Pr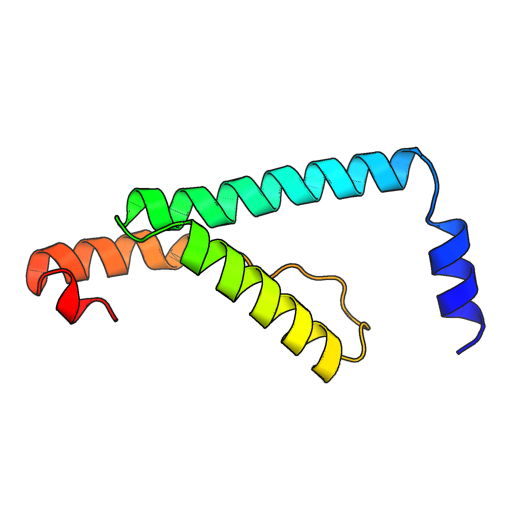otein AF-A0A966DRM1-F1 (afdb_monomer)

Sequence (91 aa):
MHIKFQRALNGLSFRNTLLGVQFLFVAFGATVLVPLLVGIDPAVALFTAGAGTLIFHLITRGVVPVFLGSSFAFIAPIVKSTEMYGMPGTF

Radius of gyration: 17.21 Å; Cα contacts (8 Å, |Δi|>4): 62; chains: 1; bounding box: 43×34×38 Å

Foldseek 3Di:
DVPVVVVVVVCPDPVNVVVVVVVVVVLLCQQQVLCVLLVHDSVVSVVCQVVVLVVVCVVVVVPDDDGRGDDPVLNVQSVVQCVVPNNVRND

pLDDT: mean 82.7, std 11.13, range [47.28, 93.56]

Solvent-accessible surface area (backbone atoms only — not comparable to full-atom values): 5193 Å² total; per-residue (Å²): 120,72,70,63,58,56,50,56,65,72,49,68,41,75,67,47,53,53,50,51,52,51,50,49,54,53,50,47,49,45,24,38,47,50,28,59,76,72,74,44,66,36,67,60,45,49,50,50,25,51,51,50,28,51,52,50,30,63,75,56,68,61,74,66,94,67,81,50,61,54,65,75,82,50,50,64,58,39,54,53,28,31,75,75,57,34,71,83,55,53,114

Secondary structure (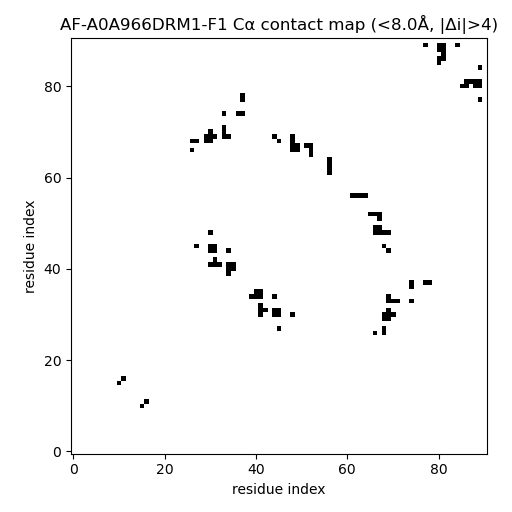DSSP, 8-state):
-HHHHHHHHHT--HHHHHHHHHHHHHHHHHHHHHHHHHT--HHHHHHHHHHHHHHHHHHTTT-S-------GGGHHHHHHHHHHH-GGG--

Structure (mmCIF, N/CA/C/O backbone):
data_AF-A0A966DRM1-F1
#
_entry.id   AF-A0A966DRM1-F1
#
loop_
_atom_site.group_PDB
_atom_site.id
_atom_site.type_symbol
_atom_site.label_atom_id
_atom_site.label_alt_id
_atom_site.label_comp_id
_atom_site.label_asym_id
_atom_site.label_entity_id
_atom_site.label_seq_id
_atom_site.pdbx_PDB_ins_code
_atom_site.Cartn_x
_atom_site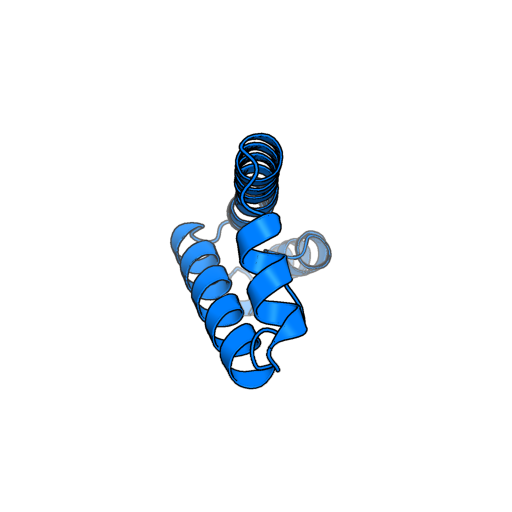.Cartn_y
_atom_site.Cartn_z
_atom_site.occupancy
_atom_site.B_iso_or_equiv
_atom_site.auth_seq_id
_atom_site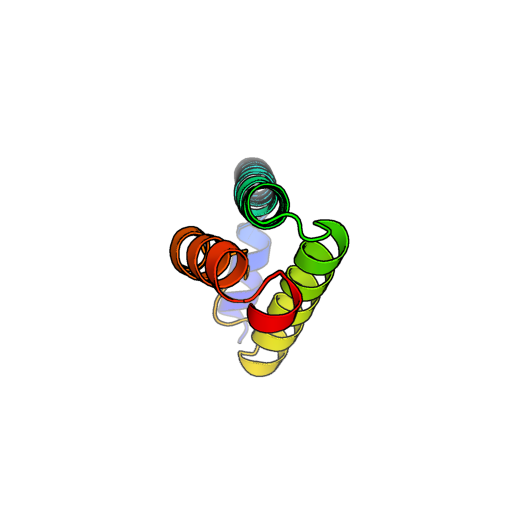.auth_comp_id
_atom_site.auth_asym_id
_atom_site.auth_atom_id
_atom_site.pdbx_PDB_model_num
ATOM 1 N N . MET A 1 1 ? -20.399 -1.776 22.600 1.00 51.75 1 MET A N 1
ATOM 2 C CA . MET A 1 1 ? -20.634 -1.595 21.147 1.00 51.75 1 MET A CA 1
ATOM 3 C C . MET A 1 1 ? -21.124 -0.182 20.804 1.00 51.75 1 MET A C 1
ATOM 5 O O . MET A 1 1 ? -20.596 0.404 19.873 1.00 51.75 1 MET A O 1
ATOM 9 N N . HIS A 1 2 ? -22.015 0.416 21.605 1.00 47.28 2 HIS A N 1
ATOM 10 C CA . HIS A 1 2 ? -22.551 1.778 21.408 1.00 47.28 2 HIS A CA 1
ATOM 11 C C . HIS A 1 2 ? -21.516 2.929 21.364 1.00 47.28 2 HIS A C 1
ATOM 13 O O . HIS A 1 2 ? -21.627 3.829 20.542 1.00 47.28 2 HIS A O 1
ATOM 19 N N . ILE A 1 3 ? -20.471 2.904 22.202 1.00 58.94 3 ILE A N 1
ATOM 20 C CA . ILE A 1 3 ? -19.550 4.053 22.355 1.00 58.94 3 ILE A CA 1
ATOM 21 C C . ILE A 1 3 ? -18.602 4.229 21.149 1.00 58.94 3 ILE A C 1
ATOM 23 O O . ILE A 1 3 ? -18.229 5.350 20.811 1.00 58.94 3 ILE A O 1
ATOM 27 N N . LYS A 1 4 ? -18.222 3.139 20.461 1.00 59.25 4 LYS A N 1
ATOM 28 C CA . LYS A 1 4 ? -17.320 3.203 19.292 1.00 59.25 4 LYS A CA 1
ATOM 29 C C . LYS A 1 4 ? -18.006 3.818 18.065 1.00 59.25 4 LYS A C 1
ATOM 31 O O . LYS A 1 4 ? -17.377 4.591 17.351 1.00 59.25 4 LYS A O 1
ATOM 36 N N . PHE A 1 5 ? -19.294 3.529 17.864 1.00 56.97 5 PHE A N 1
ATOM 37 C CA . PHE A 1 5 ? -20.078 4.042 16.736 1.00 56.97 5 PHE A CA 1
ATOM 38 C C . PHE A 1 5 ? -20.353 5.552 16.866 1.00 56.97 5 PHE A C 1
ATOM 40 O O . PHE A 1 5 ? -20.161 6.303 15.913 1.00 56.97 5 PHE A O 1
ATOM 47 N N . GLN A 1 6 ? -20.652 6.028 18.082 1.00 53.94 6 GLN A N 1
ATOM 48 C CA . GLN A 1 6 ? -20.805 7.461 18.375 1.00 53.94 6 GL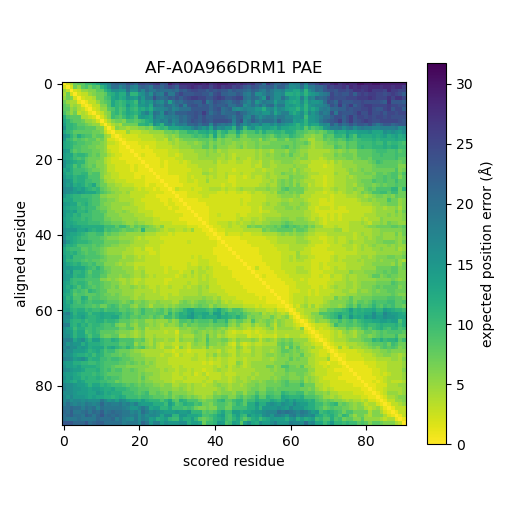N A CA 1
ATOM 49 C C . GLN A 1 6 ? -19.504 8.259 18.141 1.00 53.94 6 GLN A C 1
ATOM 51 O O . GLN A 1 6 ? -19.543 9.437 17.790 1.00 53.94 6 GLN A O 1
ATOM 56 N N . ARG A 1 7 ? -18.335 7.630 18.336 1.00 58.91 7 ARG A N 1
ATOM 57 C CA . ARG A 1 7 ? -17.010 8.238 18.111 1.00 58.91 7 ARG A CA 1
ATOM 58 C C . ARG A 1 7 ? -16.652 8.336 16.625 1.00 58.91 7 ARG A C 1
ATOM 60 O O . ARG A 1 7 ? -16.022 9.309 16.233 1.00 58.91 7 ARG A O 1
ATOM 67 N N . ALA A 1 8 ? -17.085 7.369 15.813 1.00 58.91 8 ALA A N 1
ATOM 68 C CA . ALA A 1 8 ? -16.930 7.410 14.359 1.00 58.91 8 ALA A CA 1
ATOM 69 C C . ALA A 1 8 ? -17.743 8.559 13.734 1.00 58.91 8 ALA A C 1
ATOM 71 O O . ALA A 1 8 ? -17.218 9.301 12.909 1.00 58.91 8 ALA A O 1
ATOM 72 N N . LEU A 1 9 ? -18.981 8.769 14.197 1.00 59.09 9 LEU A N 1
ATOM 73 C CA . LEU A 1 9 ? -19.838 9.871 13.740 1.00 59.09 9 LEU A CA 1
ATOM 74 C C . LEU A 1 9 ? -19.341 11.250 14.214 1.00 59.09 9 LEU A C 1
ATOM 76 O O . LEU A 1 9 ? -19.316 12.189 13.426 1.00 59.09 9 LEU A O 1
ATOM 80 N N . ASN A 1 10 ? -18.853 11.369 15.456 1.00 59.72 10 ASN A N 1
ATOM 81 C CA . ASN A 1 10 ? -18.225 12.606 15.955 1.00 59.72 10 ASN A CA 1
ATOM 82 C C . ASN A 1 10 ? -16.843 12.892 15.332 1.00 59.72 10 ASN A C 1
ATOM 84 O O . ASN A 1 10 ? -16.322 14.000 15.454 1.00 59.72 10 ASN A O 1
ATOM 88 N N . GLY A 1 11 ? -16.237 11.899 14.676 1.00 60.25 11 GLY A N 1
ATOM 89 C CA . GLY A 1 11 ? -14.974 12.022 13.956 1.00 60.25 11 GLY A CA 1
ATOM 90 C C . GLY A 1 11 ? -15.120 12.607 12.551 1.00 60.25 11 GLY A C 1
ATOM 91 O O . GLY A 1 11 ? -14.105 12.934 11.946 1.00 60.25 11 GLY A O 1
ATOM 92 N N . LEU A 1 12 ? -16.335 12.793 12.028 1.00 65.94 12 LEU A N 1
ATOM 93 C CA . LEU A 1 12 ? -16.571 13.311 10.675 1.00 65.94 12 LEU A CA 1
ATOM 94 C C . LEU A 1 12 ? -16.522 14.854 10.615 1.00 65.94 12 LEU A C 1
ATOM 96 O O . LEU A 1 12 ? -17.372 15.511 10.021 1.00 65.94 12 LEU A O 1
ATOM 100 N N . SER A 1 13 ? -15.533 15.459 11.273 1.00 80.25 13 SER A N 1
ATOM 101 C CA . SER A 1 13 ? -15.249 16.886 11.108 1.00 80.25 13 SER A CA 1
ATOM 102 C C . SER A 1 13 ? -14.616 17.124 9.736 1.00 80.25 13 SER A C 1
ATOM 104 O O . SER A 1 13 ? -13.816 16.307 9.281 1.00 80.25 13 SER A O 1
ATOM 106 N N . PHE A 1 14 ? -14.893 18.271 9.108 1.00 84.00 14 PHE A N 1
ATOM 107 C CA . PHE A 1 14 ? -14.280 18.673 7.833 1.00 84.00 14 PHE A CA 1
ATOM 108 C C . PHE A 1 14 ? -12.748 18.518 7.836 1.00 84.00 14 PHE A C 1
ATOM 110 O O . PHE A 1 14 ? -12.158 18.073 6.854 1.00 84.00 14 PHE A O 1
ATOM 117 N N . ARG A 1 15 ? -12.104 18.794 8.981 1.00 84.06 15 ARG A N 1
ATOM 118 C CA . ARG A 1 15 ? -10.659 18.589 9.172 1.00 84.06 15 ARG A CA 1
ATOM 119 C C . ARG A 1 15 ? -10.242 17.124 9.035 1.00 84.06 15 ARG A C 1
ATOM 121 O O . ARG A 1 15 ? -9.235 16.843 8.399 1.00 84.06 15 ARG A O 1
ATOM 128 N N . ASN A 1 16 ? -11.011 16.193 9.590 1.00 84.88 16 ASN A N 1
ATOM 129 C CA . ASN A 1 16 ? -10.687 14.767 9.562 1.00 84.88 16 ASN A CA 1
ATOM 130 C C . ASN A 1 16 ? -10.908 14.164 8.172 1.00 84.88 16 ASN A C 1
ATOM 132 O O . ASN A 1 16 ? -10.116 13.326 7.748 1.00 84.88 16 ASN A O 1
ATOM 136 N N . THR A 1 17 ? -11.908 14.642 7.426 1.00 85.25 17 THR A N 1
ATOM 137 C CA . THR A 1 17 ? -12.063 14.292 6.005 1.00 85.25 17 THR A CA 1
ATOM 138 C C . THR A 1 17 ? -10.861 14.772 5.195 1.00 85.25 17 THR A C 1
ATOM 140 O O . THR A 1 17 ? -10.292 14.001 4.425 1.00 85.25 17 THR A O 1
ATOM 143 N N . LEU A 1 18 ? -10.412 16.014 5.413 1.00 90.94 18 LEU A N 1
ATOM 144 C CA . LEU A 1 18 ? -9.244 16.568 4.725 1.00 90.94 18 LEU A CA 1
ATOM 145 C C . LEU A 1 18 ? -7.954 15.798 5.053 1.00 90.94 18 LEU A C 1
ATOM 147 O O . LEU A 1 18 ? -7.122 15.582 4.175 1.00 90.94 18 LEU A O 1
ATOM 151 N N . LEU A 1 19 ? -7.784 15.370 6.308 1.00 87.94 19 LEU A N 1
ATOM 152 C CA . LEU A 1 19 ? -6.666 14.523 6.735 1.00 87.94 19 LEU A CA 1
ATOM 153 C C . LEU A 1 19 ? -6.740 13.122 6.112 1.00 87.94 19 LEU A C 1
ATOM 155 O O . LEU A 1 19 ? -5.724 12.608 5.650 1.00 87.94 19 LEU A O 1
ATOM 159 N N . GLY A 1 20 ? -7.932 12.521 6.045 1.00 86.62 20 GLY A N 1
ATOM 160 C CA . GLY A 1 20 ? -8.141 11.224 5.397 1.00 86.62 20 GLY A CA 1
ATOM 161 C C . GLY A 1 20 ? -7.808 11.256 3.904 1.00 86.62 20 GLY A C 1
ATOM 162 O O . GLY A 1 20 ? -7.133 10.359 3.406 1.00 86.62 20 GLY A O 1
ATOM 163 N N . VAL A 1 21 ? -8.204 12.324 3.205 1.00 88.81 21 VAL A N 1
ATOM 164 C CA . VAL A 1 21 ? -7.857 12.537 1.791 1.00 88.81 21 VAL A CA 1
ATOM 165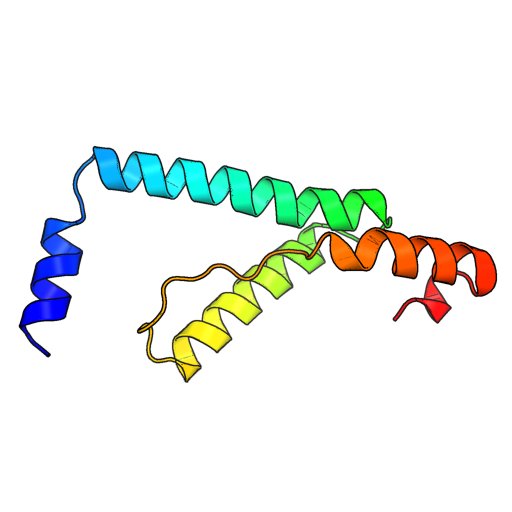 C C . VAL A 1 21 ? -6.348 12.721 1.608 1.00 88.81 21 VAL A C 1
ATOM 167 O O . VAL A 1 21 ? -5.768 12.108 0.717 1.00 88.81 21 VAL A O 1
ATOM 170 N N . GLN A 1 22 ? -5.684 13.503 2.465 1.00 90.62 22 GLN A N 1
ATOM 171 C CA . GLN A 1 22 ? -4.221 13.637 2.424 1.00 90.62 22 GLN A CA 1
ATOM 172 C C . GLN A 1 22 ? -3.525 12.285 2.605 1.00 90.62 22 GLN A C 1
ATOM 174 O O . GLN A 1 22 ? -2.632 11.940 1.834 1.00 90.62 22 GLN A O 1
ATOM 179 N N . PHE A 1 23 ? -3.967 11.493 3.583 1.00 88.56 23 PHE A N 1
ATOM 180 C CA . PHE A 1 23 ? -3.410 10.166 3.817 1.00 88.56 23 PHE A CA 1
ATOM 181 C C . PHE A 1 23 ? -3.652 9.222 2.633 1.00 88.56 23 PHE A C 1
ATOM 183 O O . PHE A 1 23 ? -2.747 8.480 2.257 1.00 88.56 23 PHE A O 1
ATOM 190 N N . LEU A 1 24 ? -4.828 9.292 1.998 1.00 87.88 24 LEU A N 1
ATOM 191 C CA . LEU A 1 24 ? -5.132 8.531 0.786 1.00 87.88 24 LEU A CA 1
ATOM 192 C C . LEU A 1 24 ? -4.133 8.842 -0.333 1.00 87.88 24 LEU A C 1
ATOM 194 O O . LEU A 1 24 ? -3.598 7.913 -0.926 1.00 87.88 24 LEU A O 1
ATOM 198 N N . PHE A 1 25 ? -3.838 10.118 -0.597 1.00 89.50 25 PHE A N 1
ATOM 199 C CA . PHE A 1 25 ? -2.867 10.498 -1.631 1.00 89.50 25 PHE A CA 1
ATOM 200 C C . PHE A 1 25 ? -1.436 10.066 -1.295 1.00 89.50 25 PHE A C 1
ATOM 202 O O . PHE A 1 25 ? -0.713 9.619 -2.185 1.00 89.50 25 PHE A O 1
ATOM 209 N N . VAL A 1 26 ? -1.033 10.136 -0.023 1.00 89.06 26 VAL A N 1
ATOM 210 C CA . VAL A 1 26 ? 0.282 9.647 0.427 1.00 89.06 26 VAL A CA 1
ATOM 211 C C . VAL A 1 26 ? 0.395 8.130 0.241 1.00 89.06 26 VAL A C 1
ATOM 213 O O . VAL A 1 26 ? 1.358 7.645 -0.356 1.00 89.06 26 VAL A O 1
ATOM 216 N N . ALA A 1 27 ? -0.606 7.375 0.700 1.00 89.62 27 ALA A N 1
ATOM 217 C CA . ALA A 1 27 ? -0.643 5.920 0.580 1.00 89.62 27 ALA A CA 1
ATOM 218 C C . ALA A 1 27 ? -0.754 5.457 -0.885 1.00 89.62 27 ALA A C 1
ATOM 220 O O . ALA A 1 27 ? -0.105 4.488 -1.287 1.00 89.62 27 ALA A O 1
ATOM 221 N N . PHE A 1 28 ? -1.523 6.180 -1.701 1.00 89.69 28 PHE A N 1
ATOM 222 C CA . PHE A 1 28 ? -1.619 5.973 -3.144 1.00 89.69 28 PHE A CA 1
ATOM 223 C C . PHE A 1 28 ? -0.269 6.190 -3.831 1.00 89.69 28 PHE A C 1
ATOM 225 O O . PHE A 1 28 ? 0.182 5.321 -4.576 1.00 89.69 28 PHE A O 1
ATOM 232 N N . GLY A 1 29 ? 0.411 7.303 -3.529 1.00 88.88 29 GLY A N 1
ATOM 233 C CA . GLY A 1 29 ? 1.725 7.617 -4.086 1.00 88.88 29 GLY A CA 1
ATOM 234 C C . GLY A 1 29 ? 2.746 6.516 -3.807 1.00 88.88 29 GLY A C 1
ATOM 235 O O . GLY A 1 29 ? 3.401 6.044 -4.730 1.00 88.88 29 GLY A O 1
ATOM 236 N N . ALA A 1 30 ? 2.814 6.031 -2.565 1.00 88.06 30 ALA A N 1
ATOM 237 C CA . ALA A 1 30 ? 3.665 4.899 -2.195 1.00 88.06 30 ALA A CA 1
ATOM 238 C C . ALA A 1 30 ? 3.309 3.606 -2.954 1.00 88.06 30 ALA A C 1
ATOM 240 O O . ALA A 1 30 ? 4.191 2.899 -3.442 1.00 88.06 30 ALA A O 1
ATOM 241 N N . THR A 1 31 ? 2.014 3.308 -3.080 1.00 90.94 31 THR A N 1
ATOM 242 C CA . THR A 1 31 ? 1.528 2.062 -3.693 1.00 90.94 31 THR A CA 1
ATOM 243 C C . THR A 1 31 ? 1.768 2.019 -5.197 1.00 90.94 31 THR A C 1
ATOM 245 O O . THR A 1 31 ? 2.037 0.940 -5.714 1.00 90.94 31 THR A O 1
ATOM 248 N N . VAL A 1 32 ? 1.730 3.168 -5.879 1.00 91.25 32 VAL A N 1
ATOM 249 C CA . VAL A 1 32 ? 2.011 3.302 -7.320 1.00 91.25 32 VAL A CA 1
ATOM 250 C C . VAL A 1 32 ? 3.506 3.437 -7.610 1.00 91.25 32 VAL A C 1
ATOM 252 O O . VAL A 1 32 ? 3.989 2.876 -8.592 1.00 91.25 32 VAL A O 1
ATOM 255 N N . LEU A 1 33 ? 4.257 4.139 -6.757 1.00 90.81 33 LEU A N 1
ATOM 256 C CA . LEU A 1 33 ? 5.682 4.395 -6.973 1.00 90.81 33 LEU A CA 1
ATOM 257 C C . LEU A 1 33 ? 6.507 3.105 -7.002 1.00 90.81 33 LEU A C 1
ATOM 259 O O . LEU A 1 33 ? 7.338 2.937 -7.886 1.00 90.81 33 LEU A O 1
ATOM 263 N N . VAL A 1 34 ? 6.283 2.187 -6.059 1.00 90.19 34 VAL A N 1
ATOM 264 C CA . VAL A 1 34 ? 7.074 0.949 -5.977 1.00 90.19 34 VAL A CA 1
ATOM 265 C C . VAL A 1 34 ? 6.919 0.074 -7.237 1.00 90.19 34 VAL A C 1
ATOM 267 O O . VAL A 1 34 ? 7.949 -0.237 -7.830 1.00 90.19 34 VAL A O 1
ATOM 270 N N . PRO A 1 35 ? 5.701 -0.274 -7.710 1.00 88.12 35 PRO A N 1
ATOM 271 C CA . PRO A 1 35 ? 5.491 -0.996 -8.969 1.00 88.12 35 PRO A CA 1
ATOM 272 C C . PRO A 1 35 ? 6.140 -0.319 -10.173 1.00 88.12 35 PRO A C 1
ATOM 274 O O . PRO A 1 35 ? 6.781 -0.998 -10.970 1.00 88.12 35 PRO A O 1
ATOM 277 N N . LEU A 1 36 ? 6.046 1.014 -10.271 1.00 90.00 36 LEU A N 1
ATOM 278 C CA . LEU A 1 36 ? 6.701 1.769 -11.341 1.00 90.00 36 LEU A CA 1
ATOM 279 C C . LEU A 1 36 ? 8.227 1.606 -11.313 1.00 90.00 36 LEU A C 1
ATOM 281 O O . LEU A 1 36 ? 8.837 1.473 -12.369 1.00 90.00 36 LEU A O 1
ATOM 285 N N . LEU A 1 37 ? 8.840 1.584 -10.125 1.00 88.19 37 LEU A N 1
ATOM 286 C CA . LEU A 1 37 ? 10.289 1.410 -9.973 1.00 88.19 37 LEU A CA 1
ATOM 287 C C . LEU A 1 37 ? 10.767 -0.004 -10.324 1.00 88.19 37 LEU A C 1
ATOM 289 O O . LEU A 1 37 ? 11.895 -0.158 -10.785 1.00 88.19 37 LEU A O 1
ATOM 293 N N . VAL A 1 38 ? 9.935 -1.025 -10.109 1.00 87.38 38 VAL A N 1
ATOM 294 C CA . VAL A 1 38 ? 10.277 -2.424 -10.425 1.00 87.38 38 VAL A CA 1
ATOM 295 C C . VAL A 1 38 ? 9.763 -2.892 -11.793 1.00 87.38 38 VAL A C 1
ATOM 297 O O . VAL A 1 38 ? 10.056 -4.010 -12.203 1.00 87.38 38 VAL A O 1
ATOM 300 N N . GLY A 1 39 ? 9.018 -2.050 -12.516 1.00 84.94 39 GLY A N 1
ATOM 301 C CA . GLY A 1 39 ? 8.493 -2.356 -13.850 1.00 84.94 39 GLY A CA 1
ATOM 302 C C . GLY A 1 39 ? 7.231 -3.229 -13.864 1.00 84.94 39 GLY A C 1
ATOM 303 O O . GLY A 1 39 ? 6.986 -3.924 -14.848 1.00 84.94 39 GLY A O 1
ATOM 304 N N . ILE A 1 40 ? 6.434 -3.213 -12.792 1.00 88.12 40 ILE A N 1
ATOM 305 C CA . ILE A 1 40 ? 5.162 -3.948 -12.675 1.00 88.12 40 ILE A CA 1
ATOM 306 C C . ILE A 1 40 ? 3.983 -2.975 -12.835 1.00 88.12 40 ILE A C 1
ATOM 308 O O . ILE A 1 40 ? 4.071 -1.809 -12.448 1.00 88.12 40 ILE A O 1
ATOM 312 N N . ASP A 1 41 ? 2.862 -3.458 -13.382 1.00 91.12 41 ASP A N 1
ATOM 313 C CA . ASP A 1 41 ? 1.638 -2.674 -13.574 1.00 91.12 41 ASP A CA 1
ATOM 314 C C . ASP A 1 41 ? 1.090 -2.109 -12.235 1.00 91.12 41 ASP A C 1
ATOM 316 O O . ASP A 1 41 ? 0.689 -2.877 -11.346 1.00 91.12 41 ASP A O 1
ATOM 320 N N . PRO A 1 42 ? 1.018 -0.772 -12.071 1.00 90.06 42 PRO A N 1
ATOM 321 C CA . PRO A 1 42 ? 0.503 -0.149 -10.855 1.00 90.06 42 PRO A CA 1
ATOM 322 C C . PRO A 1 42 ? -0.985 -0.405 -10.595 1.00 90.06 42 PRO A C 1
ATOM 324 O O . PRO A 1 42 ? -1.406 -0.381 -9.438 1.00 90.06 42 PRO A O 1
ATOM 327 N N . ALA A 1 43 ? -1.795 -0.649 -11.628 1.00 91.56 43 ALA A N 1
ATOM 328 C CA . ALA A 1 43 ? -3.217 -0.947 -11.476 1.00 91.56 43 ALA A CA 1
ATOM 329 C C . ALA A 1 43 ? -3.423 -2.290 -10.764 1.00 91.56 43 ALA A C 1
ATOM 331 O O . ALA A 1 43 ? -4.294 -2.401 -9.899 1.00 91.56 43 ALA A O 1
ATOM 332 N N . VAL A 1 44 ? -2.576 -3.283 -11.052 1.00 90.88 44 VAL A N 1
ATOM 333 C CA . VAL A 1 44 ? -2.589 -4.580 -10.356 1.00 90.88 44 VAL A CA 1
ATOM 334 C C . VAL A 1 44 ? -2.183 -4.406 -8.890 1.00 90.88 44 VAL A C 1
ATOM 336 O O . VAL A 1 44 ? -2.833 -4.951 -7.993 1.00 90.88 44 VAL A O 1
ATOM 339 N N . ALA A 1 45 ? -1.162 -3.591 -8.620 1.00 91.06 45 ALA A N 1
ATOM 340 C CA . ALA A 1 45 ? -0.741 -3.283 -7.254 1.00 91.06 45 ALA A CA 1
ATOM 341 C C . ALA A 1 45 ? -1.832 -2.540 -6.462 1.00 91.06 45 ALA A C 1
ATOM 343 O O . ALA A 1 45 ? -2.122 -2.899 -5.325 1.00 91.06 45 ALA A O 1
ATOM 344 N N . LEU A 1 46 ? -2.499 -1.554 -7.069 1.00 92.19 46 LEU A N 1
ATOM 345 C CA . LEU A 1 46 ? -3.618 -0.837 -6.450 1.00 92.19 46 LEU A CA 1
ATOM 346 C C . LEU A 1 46 ? -4.818 -1.749 -6.184 1.00 92.19 46 LEU A C 1
ATOM 348 O O . LEU A 1 46 ? -5.424 -1.676 -5.113 1.00 92.19 46 LEU A O 1
ATOM 352 N N . PHE A 1 47 ? -5.155 -2.618 -7.137 1.00 92.62 47 PHE A N 1
ATOM 353 C CA . PHE A 1 47 ? -6.256 -3.564 -6.991 1.00 92.62 47 PHE A CA 1
ATOM 354 C C . PHE A 1 47 ? -6.001 -4.544 -5.841 1.00 92.62 47 PHE A C 1
ATOM 356 O O . PHE A 1 47 ? -6.863 -4.736 -4.982 1.00 92.62 47 PHE A O 1
ATOM 363 N N . THR A 1 48 ? -4.800 -5.121 -5.782 1.00 91.62 48 THR A N 1
ATOM 364 C CA . THR A 1 48 ? -4.409 -6.069 -4.727 1.00 91.62 48 THR A CA 1
ATOM 365 C C . THR A 1 48 ? -4.261 -5.397 -3.360 1.00 91.62 48 THR A C 1
ATOM 367 O O . THR A 1 48 ? -4.729 -5.955 -2.368 1.00 91.62 48 THR A O 1
ATOM 370 N N . ALA A 1 49 ? -3.718 -4.179 -3.295 1.00 91.25 49 ALA A N 1
ATOM 371 C CA . ALA A 1 49 ? -3.677 -3.349 -2.088 1.00 91.25 49 ALA A CA 1
ATOM 372 C C . ALA A 1 49 ? -5.085 -3.058 -1.539 1.00 91.25 49 ALA A C 1
ATOM 374 O O . ALA A 1 49 ? -5.352 -3.238 -0.345 1.00 91.25 49 ALA A O 1
ATOM 375 N N . GLY A 1 50 ? -6.018 -2.666 -2.413 1.00 90.75 50 GLY A N 1
ATOM 376 C CA . GLY A 1 50 ? -7.415 -2.422 -2.052 1.00 90.75 50 GLY A CA 1
ATOM 377 C C . GLY A 1 50 ? -8.132 -3.691 -1.586 1.00 90.75 50 GLY A C 1
ATOM 378 O O . GLY A 1 50 ? -8.722 -3.707 -0.503 1.00 90.75 50 GLY A O 1
ATOM 379 N N . ALA A 1 51 ? -8.032 -4.775 -2.359 1.00 93.56 51 ALA A N 1
ATOM 380 C CA . ALA A 1 51 ? -8.635 -6.062 -2.021 1.00 93.56 51 ALA A CA 1
ATOM 381 C C . ALA A 1 51 ? -8.071 -6.633 -0.710 1.00 93.56 51 ALA A C 1
ATOM 383 O O . ALA A 1 51 ? -8.833 -7.034 0.170 1.00 93.56 51 ALA A O 1
ATOM 384 N N . GLY A 1 52 ? -6.749 -6.603 -0.534 1.00 91.44 52 GLY A N 1
ATOM 385 C CA . GLY A 1 52 ? -6.081 -7.040 0.690 1.00 91.44 52 GLY A CA 1
ATOM 386 C C . GLY A 1 52 ? -6.499 -6.209 1.899 1.00 91.44 52 GLY A C 1
ATOM 387 O O . GLY A 1 52 ? -6.786 -6.766 2.958 1.00 91.44 52 GLY A O 1
ATOM 388 N N . THR A 1 53 ? -6.614 -4.888 1.737 1.00 91.44 53 THR A N 1
ATOM 389 C CA . THR A 1 53 ? -7.101 -3.997 2.798 1.00 91.44 53 THR A CA 1
ATOM 390 C C . THR A 1 53 ? -8.535 -4.342 3.202 1.00 91.44 53 THR A C 1
ATOM 392 O O . THR A 1 53 ? -8.833 -4.396 4.397 1.00 91.44 53 THR A O 1
ATOM 395 N N . LEU A 1 54 ? -9.424 -4.623 2.243 1.00 90.44 54 LEU A N 1
ATOM 396 C CA . LEU A 1 54 ? -10.801 -5.040 2.529 1.00 90.44 54 LEU A CA 1
ATOM 397 C C . LEU A 1 54 ? -10.842 -6.383 3.266 1.00 90.44 54 LEU A C 1
ATOM 399 O O . LEU A 1 54 ? -11.492 -6.484 4.306 1.00 90.44 54 LEU A O 1
ATOM 403 N N . ILE A 1 55 ? -10.110 -7.390 2.783 1.00 92.25 55 ILE A N 1
ATOM 404 C CA . ILE A 1 55 ? -10.024 -8.712 3.425 1.00 92.25 55 ILE A CA 1
ATOM 405 C C . ILE A 1 55 ? -9.478 -8.584 4.852 1.00 92.25 55 ILE A C 1
ATOM 407 O O . ILE A 1 55 ? -10.041 -9.157 5.786 1.00 92.25 55 ILE A O 1
ATOM 411 N N . PHE A 1 56 ? -8.432 -7.781 5.050 1.00 89.06 56 PHE A N 1
ATOM 412 C CA . PHE A 1 56 ? -7.863 -7.522 6.369 1.00 89.06 56 PHE A CA 1
ATOM 413 C C . PHE A 1 56 ? -8.894 -6.911 7.321 1.00 89.06 56 PHE A C 1
ATOM 415 O O . PHE A 1 56 ? -9.032 -7.367 8.459 1.00 89.06 56 PHE A O 1
ATOM 422 N N . HIS A 1 57 ? -9.660 -5.918 6.865 1.00 88.62 57 HIS A N 1
ATOM 423 C CA . HIS A 1 57 ? -10.717 -5.311 7.674 1.00 88.62 57 HIS A CA 1
ATOM 424 C C . HIS A 1 57 ? -11.861 -6.285 7.971 1.00 88.62 57 HIS A C 1
ATOM 426 O O . HIS A 1 57 ? -12.393 -6.256 9.084 1.00 88.62 57 HIS A O 1
ATOM 432 N N . LEU A 1 58 ? -12.220 -7.160 7.025 1.00 89.62 58 LEU A N 1
ATOM 433 C CA . LEU A 1 58 ? -13.231 -8.200 7.234 1.00 89.62 58 LEU A CA 1
ATOM 434 C C . LEU A 1 58 ? -12.793 -9.189 8.324 1.00 89.62 58 LEU A C 1
ATOM 436 O O . LEU A 1 58 ? -13.567 -9.474 9.238 1.00 89.62 58 LEU A O 1
ATOM 440 N N . ILE A 1 59 ? -11.541 -9.653 8.284 1.00 91.69 59 ILE A N 1
ATOM 441 C CA . ILE A 1 59 ? -10.991 -10.595 9.272 1.00 91.69 59 ILE A CA 1
ATOM 442 C C . ILE A 1 59 ? -10.826 -9.927 10.647 1.00 91.69 59 ILE A C 1
ATOM 444 O O . ILE A 1 59 ? -11.209 -10.492 11.671 1.00 91.69 59 ILE A O 1
ATOM 448 N N . THR A 1 60 ? -10.303 -8.698 10.689 1.00 87.94 60 THR A N 1
ATOM 449 C CA . THR A 1 60 ? -10.054 -7.953 11.941 1.00 87.94 60 THR A CA 1
ATOM 450 C C . THR A 1 60 ? -11.283 -7.222 12.486 1.00 87.94 60 THR A C 1
ATOM 452 O O . THR A 1 60 ? -11.188 -6.536 13.507 1.00 87.94 60 THR A O 1
ATOM 455 N N . ARG A 1 61 ? -12.447 -7.364 11.834 1.00 84.06 61 ARG A N 1
ATOM 456 C CA . ARG A 1 61 ? -13.717 -6.702 12.191 1.00 84.06 61 ARG A CA 1
ATOM 457 C C . ARG A 1 61 ? -13.599 -5.175 12.291 1.00 84.06 61 ARG A C 1
ATOM 459 O O . ARG A 1 61 ? -14.239 -4.555 13.142 1.00 84.06 61 ARG A O 1
ATOM 466 N N . GLY A 1 62 ? -12.744 -4.576 11.463 1.00 78.44 62 GLY A N 1
ATOM 467 C CA . GLY A 1 62 ? -12.531 -3.127 11.415 1.00 78.44 62 GLY A CA 1
ATOM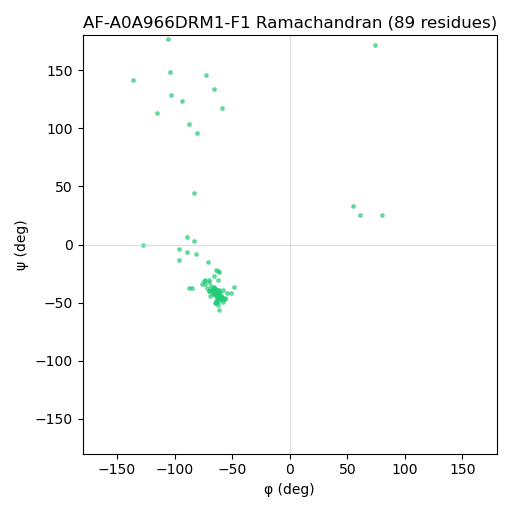 468 C C . GLY A 1 62 ? -12.011 -2.512 12.718 1.00 78.44 62 GLY A C 1
ATOM 469 O O . GLY A 1 62 ? -12.267 -1.340 12.990 1.00 78.44 62 GLY A O 1
ATOM 470 N N . VAL A 1 63 ? -11.318 -3.288 13.560 1.00 78.88 63 VAL A N 1
ATOM 471 C CA . VAL A 1 63 ? -10.752 -2.780 14.822 1.00 78.88 63 VAL A CA 1
ATOM 472 C C . VAL A 1 63 ? -9.516 -1.908 14.577 1.00 78.88 63 VAL A C 1
ATOM 474 O O . VAL A 1 63 ? -9.286 -0.970 15.341 1.00 78.88 63 VAL A O 1
ATOM 477 N N . VAL A 1 64 ? -8.749 -2.197 13.521 1.00 78.69 64 VAL A N 1
ATOM 478 C CA . VAL A 1 64 ? -7.506 -1.496 13.173 1.00 78.69 64 VAL A CA 1
ATOM 479 C C . VAL A 1 64 ? -7.683 -0.768 11.834 1.00 78.69 64 VAL A C 1
ATOM 481 O O . VAL A 1 64 ? -7.821 -1.439 10.814 1.00 78.69 64 VAL A O 1
ATOM 484 N N . PRO A 1 65 ? -7.675 0.577 11.812 1.00 73.50 65 PRO A N 1
ATOM 485 C CA . PRO A 1 65 ? -7.770 1.350 10.577 1.00 73.50 65 PRO A CA 1
ATOM 486 C C . PRO A 1 65 ? -6.396 1.411 9.892 1.00 73.50 65 PRO A C 1
ATOM 488 O O . PRO A 1 65 ? -5.559 2.239 10.249 1.00 73.50 65 PRO A O 1
ATOM 491 N N . VAL A 1 66 ? -6.144 0.519 8.931 1.00 82.50 66 VAL A N 1
ATOM 492 C CA . VAL A 1 66 ? -4.865 0.451 8.199 1.00 82.50 66 VAL A CA 1
ATOM 493 C C . VAL A 1 66 ? -5.084 0.253 6.704 1.00 82.50 66 VAL A C 1
ATOM 495 O O . VAL A 1 66 ? -5.960 -0.500 6.302 1.00 82.50 66 VAL A O 1
ATOM 498 N N . PHE A 1 67 ? -4.270 0.898 5.873 1.00 84.50 67 PHE A N 1
ATOM 499 C CA . PHE A 1 67 ? -4.220 0.644 4.435 1.00 84.50 67 PHE A CA 1
ATOM 500 C C . PHE A 1 67 ? -2.979 -0.193 4.110 1.00 84.50 67 PHE A C 1
ATOM 502 O O . PHE A 1 67 ? -1.876 0.155 4.536 1.00 84.50 67 PHE A O 1
ATOM 509 N N . LEU A 1 68 ? -3.149 -1.295 3.378 1.00 84.12 68 LEU A N 1
ATOM 510 C CA . LEU A 1 68 ? -2.046 -2.154 2.949 1.00 84.12 68 LEU A CA 1
ATOM 511 C C . LEU A 1 68 ? -1.490 -1.629 1.621 1.00 84.12 68 LEU A C 1
ATOM 513 O O . LEU A 1 68 ? -2.116 -1.810 0.584 1.00 84.12 68 LEU A O 1
ATOM 517 N N . GLY A 1 69 ? -0.338 -0.957 1.663 1.00 84.44 69 GLY A N 1
ATOM 518 C CA . GLY A 1 69 ? 0.352 -0.429 0.479 1.00 84.44 69 GLY A CA 1
ATOM 519 C C . GLY A 1 69 ? 1.600 -1.228 0.090 1.00 84.44 69 GLY A C 1
ATOM 520 O O . GLY A 1 69 ? 2.016 -2.151 0.793 1.00 84.44 69 GLY A O 1
ATOM 521 N N . SER A 1 70 ? 2.227 -0.837 -1.022 1.00 86.06 70 SER A N 1
ATOM 522 C CA . SER A 1 70 ? 3.483 -1.434 -1.496 1.00 86.06 70 SER A CA 1
ATOM 523 C C . SER A 1 70 ? 4.643 -1.155 -0.531 1.00 86.06 70 SER A C 1
ATOM 525 O O . SER A 1 70 ? 4.836 -0.023 -0.086 1.00 86.06 70 SER A O 1
ATOM 527 N N . SER A 1 71 ? 5.441 -2.178 -0.212 1.00 86.44 71 SER A N 1
ATOM 528 C CA . SER A 1 71 ? 6.561 -2.054 0.728 1.00 86.44 71 SER A CA 1
ATOM 529 C C . SER A 1 71 ? 7.881 -1.760 0.009 1.00 86.44 71 SER A C 1
ATOM 531 O O . SER A 1 71 ? 8.341 -2.525 -0.838 1.00 86.44 71 SER A O 1
ATOM 533 N N . PHE A 1 72 ? 8.525 -0.660 0.402 1.00 87.00 72 PHE A N 1
ATOM 534 C CA . PHE A 1 72 ? 9.805 -0.196 -0.145 1.00 87.00 72 PHE A CA 1
ATOM 535 C C . PHE A 1 72 ? 10.959 -1.167 0.136 1.00 87.00 72 PHE A C 1
ATOM 537 O O . PHE A 1 72 ? 11.949 -1.172 -0.593 1.00 87.00 72 PHE A O 1
ATOM 544 N N . ALA A 1 73 ? 10.820 -2.025 1.152 1.00 88.56 73 ALA A N 1
ATOM 545 C CA . ALA A 1 73 ? 11.815 -3.040 1.485 1.00 88.56 73 ALA A CA 1
ATOM 546 C C . ALA A 1 73 ? 12.036 -4.050 0.345 1.00 88.56 73 ALA A C 1
ATOM 548 O O . ALA A 1 73 ? 13.109 -4.642 0.256 1.00 88.56 73 ALA A O 1
ATOM 549 N N . PHE A 1 74 ? 11.052 -4.226 -0.544 1.00 85.38 74 PHE A N 1
ATOM 550 C CA . PHE A 1 74 ? 11.138 -5.186 -1.641 1.00 85.38 74 PHE A CA 1
ATOM 551 C C . PHE A 1 74 ? 11.763 -4.623 -2.922 1.00 85.38 74 PHE A C 1
ATOM 553 O O . PHE A 1 74 ? 12.056 -5.399 -3.823 1.00 85.38 74 PHE A O 1
ATOM 560 N N . ILE A 1 75 ? 12.047 -3.317 -3.007 1.00 86.88 75 ILE A N 1
ATOM 561 C CA . ILE A 1 75 ? 12.645 -2.722 -4.217 1.00 86.88 75 ILE A CA 1
ATOM 562 C C . ILE A 1 75 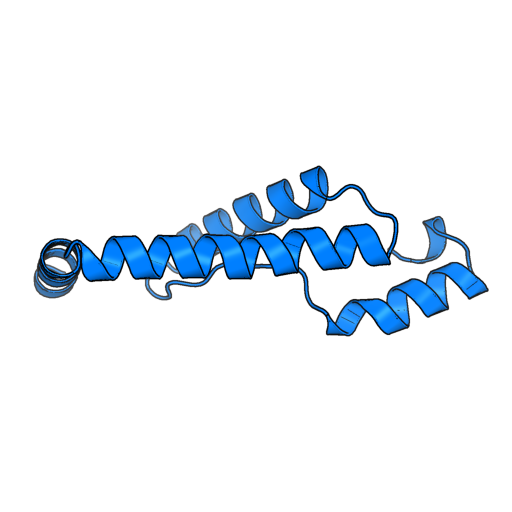? 14.018 -3.343 -4.503 1.00 86.88 75 ILE A C 1
ATOM 564 O O . ILE A 1 75 ? 14.236 -3.896 -5.575 1.00 86.88 75 ILE A O 1
ATOM 568 N N . ALA A 1 76 ? 14.937 -3.289 -3.534 1.00 88.75 76 ALA A N 1
ATOM 569 C CA . ALA A 1 76 ? 16.299 -3.798 -3.694 1.00 88.75 76 ALA A CA 1
ATOM 570 C C . ALA A 1 76 ? 16.364 -5.298 -4.064 1.00 88.75 76 ALA A C 1
ATOM 572 O O . ALA A 1 76 ? 17.053 -5.626 -5.032 1.00 88.75 76 ALA A O 1
ATOM 573 N N . PRO A 1 77 ? 15.663 -6.217 -3.366 1.00 87.44 77 PRO A N 1
ATOM 574 C CA . PRO A 1 77 ? 15.685 -7.630 -3.736 1.00 87.44 77 PRO A CA 1
ATOM 575 C C . PRO A 1 77 ? 14.988 -7.917 -5.072 1.00 87.44 77 PRO A C 1
ATOM 577 O O . PRO A 1 77 ? 15.493 -8.760 -5.809 1.00 87.44 77 PRO A O 1
ATOM 580 N N . ILE A 1 78 ? 13.901 -7.214 -5.429 1.00 87.25 78 ILE A N 1
ATOM 581 C CA . ILE A 1 78 ? 13.260 -7.388 -6.746 1.00 87.25 78 ILE A CA 1
ATOM 582 C C . ILE A 1 78 ? 14.225 -6.963 -7.850 1.00 87.25 78 ILE A C 1
ATOM 584 O O . ILE A 1 78 ? 14.495 -7.758 -8.741 1.00 87.25 78 ILE A O 1
ATOM 588 N N . VAL A 1 79 ? 14.823 -5.772 -7.751 1.00 86.19 79 VAL A N 1
ATOM 589 C CA . VAL A 1 79 ? 15.809 -5.289 -8.734 1.00 86.19 79 VAL A CA 1
ATOM 590 C C . VAL A 1 79 ? 16.968 -6.277 -8.869 1.00 86.19 79 VAL A C 1
ATOM 592 O O . VAL A 1 79 ? 17.336 -6.647 -9.984 1.00 86.19 79 VAL A O 1
ATOM 595 N N . LYS A 1 80 ? 17.505 -6.769 -7.744 1.00 86.81 80 LYS A N 1
ATOM 596 C CA . LYS A 1 80 ? 18.617 -7.722 -7.775 1.00 86.81 80 LYS A CA 1
ATOM 597 C C . LYS A 1 80 ? 18.226 -9.069 -8.383 1.00 86.81 80 LYS A C 1
ATOM 599 O O . LYS A 1 80 ? 19.021 -9.642 -9.126 1.00 86.81 80 LYS A O 1
ATOM 604 N N . SER A 1 81 ? 17.024 -9.565 -8.100 1.00 86.06 81 SER A N 1
ATOM 605 C CA . SER A 1 81 ? 16.535 -10.805 -8.704 1.00 86.06 81 SER A CA 1
ATOM 606 C C . SER A 1 81 ? 16.296 -10.639 -10.208 1.00 86.06 81 SER A C 1
ATOM 608 O O . SER A 1 81 ? 16.701 -11.504 -10.983 1.00 86.06 81 SER A O 1
ATOM 610 N N . THR A 1 82 ? 15.756 -9.495 -10.646 1.00 85.94 82 THR A N 1
ATOM 611 C CA . THR A 1 82 ? 15.551 -9.191 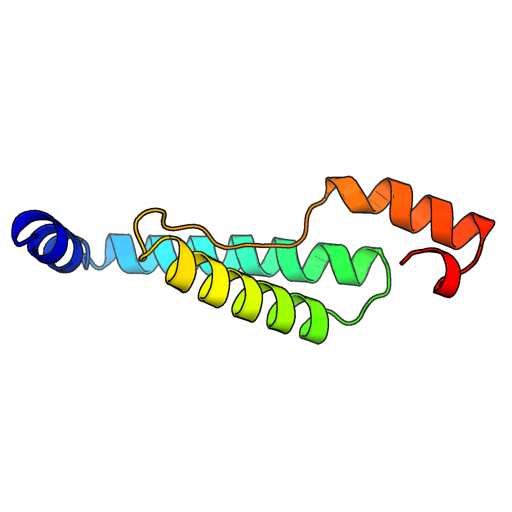-12.071 1.00 85.94 82 THR A CA 1
ATOM 612 C C . THR A 1 82 ? 16.871 -9.179 -12.839 1.00 85.94 82 THR A C 1
ATOM 614 O O . THR A 1 82 ? 16.930 -9.707 -13.947 1.00 85.94 82 THR A O 1
ATOM 617 N N . GLU A 1 83 ? 17.941 -8.626 -12.258 1.00 84.62 83 GLU A N 1
ATOM 618 C CA . GLU A 1 83 ? 19.280 -8.657 -12.865 1.00 84.62 83 GLU A CA 1
ATOM 619 C C . GLU A 1 83 ? 19.828 -10.082 -13.028 1.00 84.62 83 GLU A C 1
ATOM 621 O O . GLU A 1 83 ? 20.499 -10.374 -14.015 1.00 84.62 83 GLU A O 1
ATOM 626 N N . MET A 1 84 ? 19.586 -10.957 -12.048 1.00 85.44 84 MET A N 1
ATOM 627 C CA . MET A 1 84 ? 20.191 -12.293 -12.004 1.00 85.44 84 MET A CA 1
ATOM 628 C C . MET A 1 84 ? 19.387 -13.345 -12.776 1.00 85.44 84 MET A C 1
ATOM 630 O O . MET A 1 84 ? 19.980 -14.222 -13.402 1.00 85.44 84 MET A O 1
ATOM 634 N N . TYR A 1 85 ? 18.057 -13.267 -12.733 1.00 83.69 85 TYR A N 1
ATOM 635 C CA . TYR A 1 85 ? 17.148 -14.314 -13.216 1.00 83.69 85 TYR A CA 1
ATOM 636 C C . TYR A 1 85 ? 16.084 -13.799 -14.202 1.00 83.69 85 TYR A C 1
ATOM 638 O O . TYR A 1 85 ? 15.279 -14.584 -14.707 1.00 83.69 85 TYR A O 1
ATOM 646 N N . GLY A 1 86 ? 16.071 -12.496 -14.507 1.00 80.44 86 GLY A N 1
ATOM 647 C CA . GLY A 1 86 ? 15.016 -11.852 -15.292 1.00 80.44 86 GLY A CA 1
ATOM 648 C C . GLY A 1 86 ? 13.714 -11.675 -14.501 1.00 80.44 86 GLY A C 1
ATOM 649 O O . GLY A 1 86 ? 13.557 -12.202 -13.403 1.00 80.44 86 GLY A O 1
ATOM 650 N N . MET A 1 87 ? 12.744 -10.948 -15.071 1.00 75.12 87 MET A N 1
ATOM 651 C CA . MET A 1 87 ? 11.432 -10.715 -14.436 1.00 75.12 87 MET A CA 1
ATOM 652 C C . MET A 1 87 ? 10.725 -11.997 -13.949 1.00 75.12 87 MET A C 1
ATOM 654 O O . MET A 1 87 ? 10.214 -11.979 -12.834 1.00 75.12 87 MET A O 1
ATOM 658 N N . PRO A 1 88 ? 10.723 -13.126 -14.688 1.00 76.62 88 PRO A N 1
ATOM 659 C CA . PRO A 1 88 ? 10.074 -14.355 -14.224 1.00 76.62 88 PRO A CA 1
ATOM 660 C C . PRO A 1 88 ? 10.665 -14.947 -12.936 1.00 76.62 88 PRO A C 1
ATOM 662 O O . PRO A 1 88 ? 9.967 -15.687 -12.256 1.00 76.62 88 PRO A O 1
ATOM 665 N N . GLY A 1 89 ? 11.923 -14.640 -12.596 1.00 66.75 89 GLY A N 1
ATOM 666 C CA . GLY A 1 89 ? 12.584 -15.127 -11.378 1.00 66.75 89 GLY A CA 1
ATOM 667 C C . GLY A 1 89 ? 12.386 -14.236 -10.147 1.00 66.75 89 GLY A C 1
ATOM 668 O O . GLY A 1 89 ? 13.038 -14.448 -9.126 1.00 66.75 89 GLY A O 1
ATOM 669 N N . THR A 1 90 ? 11.543 -13.204 -10.237 1.00 73.75 90 THR A N 1
ATOM 670 C CA . THR A 1 90 ? 11.355 -12.208 -9.166 1.00 73.75 90 THR A CA 1
ATOM 671 C C . THR A 1 90 ? 10.168 -12.489 -8.243 1.00 73.75 90 THR A C 1
ATOM 673 O O . THR A 1 90 ? 10.098 -11.876 -7.176 1.00 73.75 90 THR A O 1
ATOM 676 N N . PHE A 1 91 ? 9.268 -13.403 -8.626 1.00 66.56 91 PHE A N 1
ATOM 677 C CA . PHE A 1 91 ? 8.034 -13.744 -7.908 1.00 66.56 91 PHE A CA 1
ATOM 678 C C . PHE A 1 91 ? 8.010 -15.215 -7.491 1.00 66.56 91 PHE A C 1
ATOM 680 O O . PHE A 1 91 ? 8.460 -16.058 -8.300 1.00 66.56 91 PHE A O 1
#

Mean predicted aligned error: 7.83 Å